Protein AF-A0A821QCZ8-F1 (afdb_monomer_lite)

Secondary structure (DSSP, 8-state):
--------HHHHHHHHHHHHHS--SS--SSHHHHHTTSHHHHHHHHHH-GGG--GGG----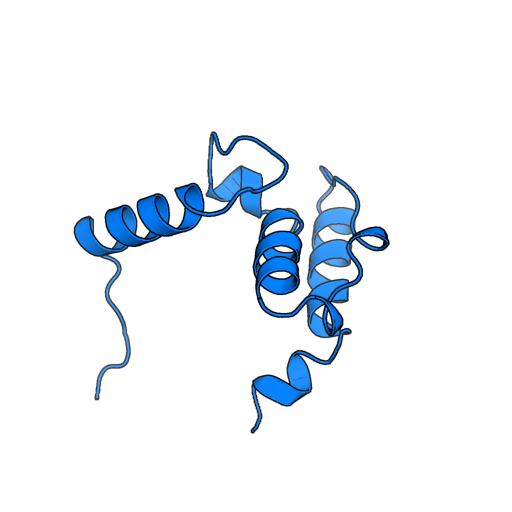-SHHHHHHHHHHHHHTTGGGTS--

Sequence (85 aa):
MSWEMQLNESLLEELYEWIDSLSLSRPKKIIERDFSDGILVAEIIHYYLPEFIDLNNYNAANSLEHKKLNWLIEYSSRISTFIFM

Radius of gyration: 14.33 Å; chains: 1; bounding box: 37×30×32 Å

pLDDT: mean 80.76, std 13.46, range [41.59, 92.06]

Foldseek 3Di:
DPPPPPDDPVVVVVVVVVLVVDPFPDDDDDVCVVPQLVLSVLSVCCVVPVQQHDSVLGDDDDDPVNSVVNVVSNVPRCVVVVVPD

Structure (mmCIF, N/CA/C/O backbone):
data_AF-A0A821QCZ8-F1
#
_entry.id   AF-A0A821QCZ8-F1
#
loop_
_atom_site.group_PDB
_atom_site.id
_atom_site.type_symbol
_atom_site.label_atom_id
_atom_site.label_alt_id
_atom_site.label_comp_id
_atom_site.label_asym_id
_atom_site.label_entity_id
_atom_site.label_seq_id
_atom_site.pdbx_PDB_ins_code
_atom_site.Cartn_x
_atom_site.Cartn_y
_atom_site.Cartn_z
_atom_site.occupancy
_atom_site.B_iso_or_equiv
_atom_site.auth_seq_id
_atom_site.auth_comp_id
_atom_site.auth_asym_id
_atom_site.auth_atom_id
_atom_site.pdbx_PDB_model_num
ATOM 1 N N . MET A 1 1 ? -21.751 15.965 -15.333 1.00 45.97 1 MET A N 1
ATOM 2 C CA . MET A 1 1 ? -21.627 14.938 -14.282 1.00 45.97 1 MET A CA 1
ATOM 3 C C . MET A 1 1 ? -20.248 15.124 -13.684 1.00 45.97 1 MET A C 1
ATOM 5 O O . MET A 1 1 ? -19.279 14.883 -14.392 1.00 45.97 1 MET A O 1
ATOM 9 N N . SER A 1 2 ? -20.152 15.723 -12.496 1.00 57.22 2 SER A N 1
ATOM 10 C CA . SER A 1 2 ? -18.859 15.852 -11.818 1.00 57.22 2 SER A CA 1
ATOM 11 C C . SER A 1 2 ? -18.520 14.480 -11.246 1.00 57.22 2 SER A C 1
ATOM 13 O O . SER A 1 2 ? -19.238 13.999 -10.376 1.00 57.22 2 SER A O 1
ATOM 15 N N . TRP A 1 3 ? -17.498 13.828 -11.798 1.00 65.19 3 TRP A N 1
ATOM 16 C CA . TRP A 1 3 ? -16.933 12.578 -11.274 1.00 65.19 3 TRP A CA 1
ATOM 17 C C . TRP A 1 3 ? -15.834 12.848 -10.242 1.00 65.19 3 TRP A C 1
ATOM 19 O O . TRP A 1 3 ? -15.047 11.965 -9.918 1.00 65.19 3 TRP A O 1
ATOM 29 N N . GLU A 1 4 ? -15.753 14.076 -9.730 1.00 67.81 4 GLU A N 1
ATOM 30 C CA . GLU A 1 4 ? -14.897 14.379 -8.597 1.00 67.81 4 GLU A CA 1
ATOM 31 C C . GLU A 1 4 ? -15.574 13.843 -7.340 1.00 67.81 4 GLU A C 1
ATOM 33 O O . GLU A 1 4 ? -16.423 14.496 -6.730 1.00 67.81 4 GLU A O 1
ATOM 38 N N . MET A 1 5 ? -15.206 12.623 -6.957 1.00 68.69 5 MET A N 1
ATOM 39 C CA . MET A 1 5 ? -15.392 12.182 -5.584 1.00 68.69 5 MET A CA 1
ATOM 40 C C . MET A 1 5 ? -14.575 13.120 -4.698 1.00 68.69 5 MET A C 1
ATOM 42 O O . MET A 1 5 ? -13.347 13.050 -4.664 1.00 68.69 5 MET A O 1
ATOM 46 N N . GLN A 1 6 ? -15.253 14.035 -4.011 1.00 75.81 6 GLN A N 1
ATOM 47 C CA . GLN A 1 6 ? -14.612 14.826 -2.975 1.00 75.81 6 GLN A CA 1
ATOM 48 C C . GLN A 1 6 ? -14.259 13.887 -1.828 1.00 75.81 6 GLN A C 1
ATOM 50 O O . GLN A 1 6 ? -15.148 13.342 -1.172 1.00 75.81 6 GLN A O 1
ATOM 55 N N . LEU A 1 7 ? -12.960 13.703 -1.598 1.00 76.69 7 LEU A N 1
ATOM 56 C CA . LEU A 1 7 ? -12.479 13.069 -0.381 1.00 76.69 7 LEU A CA 1
ATOM 57 C C . LEU A 1 7 ? -12.957 13.912 0.804 1.00 76.69 7 LEU A C 1
ATOM 59 O O . LEU A 1 7 ? -12.510 15.041 1.000 1.00 76.69 7 LEU A O 1
ATOM 63 N N . ASN A 1 8 ? -13.902 13.363 1.557 1.00 87.25 8 ASN A N 1
ATOM 64 C CA . ASN A 1 8 ? -14.334 13.896 2.837 1.00 87.25 8 ASN A CA 1
ATOM 65 C C . ASN A 1 8 ? -13.848 12.963 3.956 1.00 87.25 8 ASN A C 1
ATOM 67 O O . ASN A 1 8 ? -13.369 11.860 3.691 1.00 87.25 8 ASN A O 1
ATOM 71 N N . GLU A 1 9 ? -13.957 13.417 5.202 1.00 88.81 9 GLU A N 1
ATOM 72 C CA . GLU A 1 9 ? -13.467 12.666 6.364 1.00 88.81 9 GLU A CA 1
ATOM 73 C C . GLU A 1 9 ? -14.121 11.282 6.486 1.00 88.81 9 GLU A C 1
ATOM 75 O O . GLU A 1 9 ? -13.428 10.309 6.756 1.00 88.81 9 GLU A O 1
ATOM 80 N N . SER A 1 10 ? -15.420 11.170 6.189 1.00 89.25 10 SER A N 1
ATOM 81 C CA . SER A 1 10 ? -16.157 9.901 6.258 1.00 89.25 10 SER A CA 1
ATOM 82 C C . SER A 1 10 ? -15.683 8.884 5.218 1.00 89.25 10 SER A C 1
ATOM 84 O O . SER A 1 10 ? -15.525 7.712 5.540 1.00 89.25 10 SER A O 1
ATOM 86 N N . LEU A 1 11 ? -15.430 9.317 3.982 1.00 89.56 11 LEU A N 1
ATOM 87 C CA . LEU A 1 11 ? -14.914 8.442 2.930 1.00 89.56 11 LEU A CA 1
ATOM 88 C C . LEU A 1 11 ? -13.473 8.010 3.225 1.00 89.56 11 LEU A C 1
ATOM 90 O O . LEU A 1 11 ? -13.074 6.895 2.899 1.00 89.56 11 LEU A O 1
ATOM 94 N N . LEU A 1 12 ? -12.681 8.898 3.830 1.00 88.31 12 LEU A N 1
ATOM 95 C CA . LEU A 1 12 ? -11.321 8.578 4.250 1.00 88.31 12 LEU A CA 1
ATOM 96 C C . LEU A 1 12 ? -11.314 7.527 5.369 1.00 88.31 12 LEU A C 1
ATOM 98 O O . LEU A 1 12 ? -10.482 6.625 5.350 1.00 88.31 12 LEU A O 1
ATOM 102 N N . GLU A 1 13 ? -12.251 7.624 6.310 1.00 90.44 13 GLU A N 1
ATOM 103 C CA . GLU A 1 13 ? -12.438 6.634 7.373 1.00 90.44 13 GLU A CA 1
ATOM 104 C C . GLU A 1 13 ? -12.846 5.270 6.801 1.00 90.44 13 GLU A C 1
ATOM 106 O O . GLU A 1 13 ? -12.185 4.273 7.087 1.00 90.44 13 GLU A O 1
ATOM 111 N N . GLU A 1 14 ? -13.826 5.233 5.894 1.00 90.69 14 GLU A N 1
ATOM 112 C CA . GLU A 1 14 ? -14.237 4.006 5.195 1.00 90.69 14 GLU A CA 1
ATOM 113 C C . GLU A 1 14 ? -13.071 3.363 4.422 1.00 90.69 14 GLU A C 1
ATOM 115 O O . GLU A 1 14 ? -12.877 2.145 4.459 1.00 90.69 14 GLU A O 1
ATOM 120 N N . LE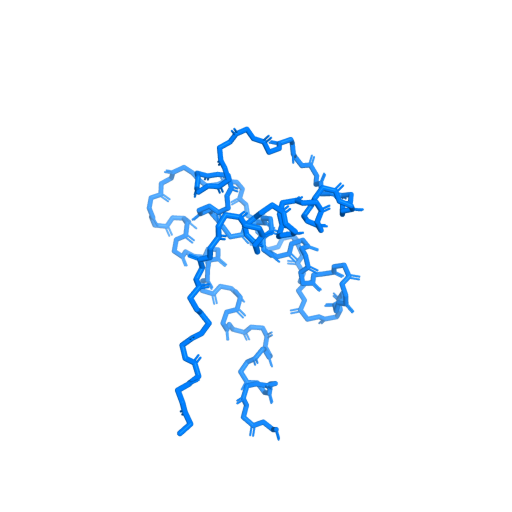U A 1 15 ? -12.241 4.178 3.759 1.00 89.31 15 LEU A N 1
ATOM 121 C CA . LEU A 1 15 ? -11.041 3.704 3.070 1.00 89.31 15 LEU A CA 1
ATOM 122 C C . LEU A 1 15 ? -10.058 3.039 4.043 1.00 89.31 15 LEU A C 1
ATOM 124 O O . LEU A 1 15 ? -9.478 2.002 3.716 1.00 89.31 15 LEU A O 1
ATOM 128 N N . TYR A 1 16 ? -9.851 3.626 5.221 1.00 88.19 16 TYR A N 1
ATOM 129 C CA . TYR A 1 16 ? -8.950 3.078 6.232 1.00 88.19 16 TYR A CA 1
ATOM 130 C C . TYR A 1 16 ? -9.489 1.787 6.848 1.00 88.19 16 TYR A C 1
ATOM 132 O O . TYR A 1 16 ? -8.734 0.820 6.953 1.00 88.19 16 TYR A O 1
ATOM 140 N N . GLU A 1 17 ? -10.785 1.718 7.148 1.00 91.31 17 GLU A N 1
ATOM 141 C CA . GLU A 1 17 ? -11.431 0.488 7.620 1.00 91.31 17 GLU A CA 1
ATOM 142 C C . GLU A 1 17 ? -11.318 -0.644 6.592 1.00 91.31 17 GLU A C 1
ATOM 144 O O . GLU A 1 17 ? -10.967 -1.778 6.935 1.00 91.31 17 GLU A O 1
ATOM 149 N N . TRP A 1 18 ? -11.548 -0.343 5.310 1.00 92.06 18 TRP A N 1
ATOM 150 C CA . TRP A 1 18 ? -11.374 -1.319 4.237 1.00 92.06 18 TRP A CA 1
ATOM 151 C C . TRP A 1 18 ? -9.922 -1.800 4.142 1.00 92.06 18 TRP A C 1
ATOM 153 O O . TRP A 1 18 ? -9.673 -3.005 4.073 1.00 92.06 18 TRP A O 1
ATOM 163 N N . ILE A 1 19 ? -8.952 -0.888 4.191 1.00 89.38 19 ILE A N 1
ATOM 164 C CA . ILE A 1 19 ? -7.523 -1.223 4.151 1.00 89.38 19 ILE A CA 1
ATOM 165 C C . ILE A 1 19 ? -7.107 -2.106 5.342 1.00 89.38 19 ILE A C 1
ATOM 167 O O . ILE A 1 19 ? -6.266 -2.999 5.179 1.00 89.38 19 ILE A O 1
ATOM 171 N N . ASP A 1 20 ? -7.671 -1.873 6.526 1.00 88.75 20 ASP A N 1
ATOM 172 C CA . ASP A 1 20 ? -7.395 -2.657 7.735 1.00 88.75 20 ASP A CA 1
ATOM 173 C C . ASP A 1 20 ? -8.096 -4.020 7.745 1.00 88.75 20 ASP A C 1
ATOM 175 O O . ASP A 1 20 ? -7.614 -4.953 8.391 1.00 88.75 20 ASP A O 1
ATOM 179 N N . SER A 1 21 ? -9.173 -4.185 6.971 1.00 90.75 21 SER A N 1
ATOM 180 C CA . SER A 1 21 ? -9.803 -5.495 6.755 1.00 90.75 21 SER A CA 1
ATOM 181 C C . SER A 1 21 ? -8.912 -6.475 5.972 1.00 90.75 21 SER A C 1
ATOM 183 O O . SER A 1 21 ? -9.101 -7.691 6.055 1.00 90.75 21 SER A O 1
ATOM 185 N N . LEU A 1 22 ? -7.920 -5.966 5.230 1.00 90.06 22 LEU A N 1
ATOM 186 C CA . LEU A 1 22 ? -6.997 -6.766 4.427 1.00 90.06 22 LEU A CA 1
ATOM 187 C C . LEU A 1 22 ? -5.789 -7.219 5.259 1.00 90.06 22 LEU A C 1
ATOM 189 O O . LEU A 1 22 ? -5.086 -6.413 5.876 1.00 90.06 22 LEU A O 1
ATOM 193 N N . SER A 1 23 ? -5.476 -8.518 5.207 1.00 87.38 23 SER A N 1
ATOM 194 C CA . SER A 1 23 ? -4.309 -9.116 5.871 1.00 87.38 23 SER A CA 1
ATOM 195 C C . SER A 1 23 ? -3.005 -8.830 5.110 1.00 87.38 23 SER A C 1
ATOM 197 O O . SER A 1 23 ? -2.411 -9.727 4.509 1.00 87.38 23 SER A O 1
ATOM 199 N N . LEU A 1 24 ? -2.582 -7.567 5.103 1.00 87.19 24 LEU A N 1
ATOM 200 C CA . LEU A 1 24 ? -1.351 -7.106 4.453 1.00 87.19 24 LEU A CA 1
ATOM 201 C C . LEU A 1 24 ? -0.109 -7.439 5.296 1.00 87.19 24 LEU A C 1
ATOM 203 O O . LEU A 1 24 ? -0.184 -7.527 6.524 1.00 87.19 24 LEU A O 1
ATOM 207 N N . SER A 1 25 ? 1.046 -7.611 4.650 1.00 85.31 25 SER A N 1
ATOM 208 C CA . SER A 1 25 ? 2.239 -8.197 5.290 1.00 85.31 25 SER A CA 1
ATOM 209 C C . SER A 1 25 ? 2.897 -7.307 6.344 1.00 85.31 25 SER A C 1
ATOM 211 O O . SER A 1 25 ? 3.608 -7.802 7.223 1.00 85.31 25 SER A O 1
ATOM 213 N N . ARG A 1 26 ? 2.682 -5.988 6.266 1.00 82.06 26 ARG A N 1
ATOM 214 C CA . ARG A 1 26 ? 3.320 -5.005 7.145 1.00 82.06 26 ARG A CA 1
ATOM 215 C C . ARG A 1 26 ? 2.317 -4.069 7.822 1.00 82.06 26 ARG A C 1
ATOM 217 O O . ARG A 1 26 ? 1.318 -3.679 7.212 1.00 82.06 26 ARG A O 1
ATOM 224 N N . PRO A 1 27 ? 2.598 -3.666 9.077 1.00 73.94 27 PRO A N 1
ATOM 225 C CA . PRO A 1 27 ? 1.744 -2.748 9.814 1.00 73.94 27 PRO A CA 1
ATOM 226 C C . PRO A 1 27 ? 1.772 -1.361 9.173 1.00 73.94 27 PRO A C 1
ATOM 228 O O . PRO A 1 27 ? 2.840 -0.820 8.879 1.00 73.94 27 PRO A O 1
ATOM 231 N N . LYS A 1 28 ? 0.588 -0.778 9.009 1.00 78.88 28 LYS A N 1
ATOM 232 C CA . LYS A 1 28 ? 0.388 0.579 8.502 1.00 78.88 28 LYS A CA 1
ATOM 233 C C . LYS A 1 28 ? 0.499 1.557 9.672 1.00 78.88 28 LYS A C 1
ATOM 235 O O . LYS A 1 28 ? -0.242 1.451 10.643 1.00 78.88 28 LYS A O 1
ATOM 240 N N . LYS A 1 29 ? 1.470 2.467 9.621 1.00 76.94 29 LYS A N 1
ATOM 241 C CA . LYS A 1 29 ? 1.672 3.543 10.610 1.00 76.94 29 LYS A CA 1
ATOM 242 C C . LYS A 1 29 ? 1.441 4.917 9.999 1.00 76.94 29 LYS A C 1
ATOM 244 O O . LYS A 1 29 ? 0.886 5.784 10.659 1.00 76.94 29 LYS A O 1
ATOM 249 N N . ILE A 1 30 ? 1.923 5.125 8.775 1.00 84.69 30 ILE A N 1
ATOM 250 C CA . ILE A 1 30 ? 1.776 6.368 8.013 1.00 84.69 30 ILE A CA 1
ATOM 251 C C . ILE A 1 30 ? 1.456 5.947 6.584 1.00 84.69 30 ILE A C 1
ATOM 253 O O . ILE A 1 30 ? 2.366 5.570 5.846 1.00 84.69 30 ILE A O 1
ATOM 257 N N . ILE A 1 31 ? 0.176 5.954 6.214 1.00 85.12 31 ILE A N 1
ATOM 258 C CA . ILE A 1 31 ? -0.325 5.333 4.978 1.00 85.12 31 ILE A CA 1
ATOM 259 C C . ILE A 1 31 ? 0.377 5.894 3.742 1.00 85.12 31 ILE A C 1
ATOM 261 O O . ILE A 1 31 ? 0.829 5.126 2.897 1.00 85.12 31 ILE A O 1
ATOM 265 N N . GLU A 1 32 ? 0.593 7.204 3.669 1.00 84.94 32 GLU A N 1
ATOM 266 C CA . GLU A 1 32 ? 1.254 7.847 2.531 1.00 84.94 32 GLU A CA 1
ATOM 267 C C . GLU A 1 32 ? 2.684 7.333 2.355 1.00 84.94 32 GLU A C 1
ATOM 269 O O . GLU A 1 32 ? 3.149 7.081 1.242 1.00 84.94 32 GLU A O 1
ATOM 274 N N . ARG A 1 33 ? 3.397 7.138 3.467 1.00 85.81 33 ARG A N 1
ATOM 275 C CA . ARG A 1 33 ? 4.766 6.623 3.448 1.00 85.81 33 ARG A CA 1
ATOM 276 C C . ARG A 1 33 ? 4.783 5.127 3.176 1.00 85.81 33 ARG A C 1
ATOM 278 O O . ARG A 1 33 ? 5.603 4.664 2.382 1.00 85.81 33 ARG A O 1
ATOM 285 N N . ASP A 1 34 ? 3.903 4.388 3.829 1.00 86.94 34 ASP A N 1
ATOM 286 C CA . ASP A 1 34 ? 3.897 2.933 3.812 1.00 86.94 34 ASP A CA 1
ATOM 287 C C . ASP A 1 34 ? 3.333 2.390 2.491 1.00 86.94 34 ASP A C 1
ATOM 289 O O . ASP A 1 34 ? 3.670 1.276 2.121 1.00 86.94 34 ASP A O 1
ATOM 293 N N . PHE A 1 35 ? 2.557 3.160 1.725 1.00 89.38 35 PHE A N 1
ATOM 294 C CA . PHE A 1 35 ? 2.152 2.800 0.358 1.00 89.38 35 PHE A CA 1
ATOM 295 C C . PHE A 1 35 ? 3.116 3.323 -0.720 1.00 89.38 35 PHE A C 1
ATOM 297 O O . PHE A 1 35 ? 3.046 2.890 -1.866 1.00 89.38 35 PHE A O 1
ATOM 304 N N . SER A 1 36 ? 4.053 4.217 -0.375 1.00 89.94 36 SER A N 1
ATOM 305 C CA . SER A 1 36 ? 4.879 4.937 -1.361 1.00 89.94 36 SER A CA 1
ATOM 306 C C . SER A 1 36 ? 5.816 4.073 -2.214 1.00 89.94 36 SER A C 1
ATOM 308 O O . SER A 1 36 ? 6.289 4.540 -3.251 1.00 89.94 36 SER A O 1
ATOM 310 N N . ASP A 1 37 ? 6.144 2.857 -1.783 1.00 89.06 37 ASP A N 1
ATOM 311 C CA . ASP A 1 37 ? 7.046 1.944 -2.496 1.00 89.06 37 ASP A CA 1
ATOM 312 C C . ASP A 1 37 ? 6.314 0.912 -3.375 1.00 89.06 37 ASP A C 1
ATOM 314 O O . ASP A 1 37 ? 6.981 0.070 -3.970 1.00 89.06 37 ASP A O 1
ATOM 318 N N . GLY A 1 38 ? 4.978 0.964 -3.446 1.00 89.19 38 GLY A N 1
ATOM 319 C CA . GLY A 1 38 ? 4.147 0.123 -4.315 1.00 89.19 38 GLY A C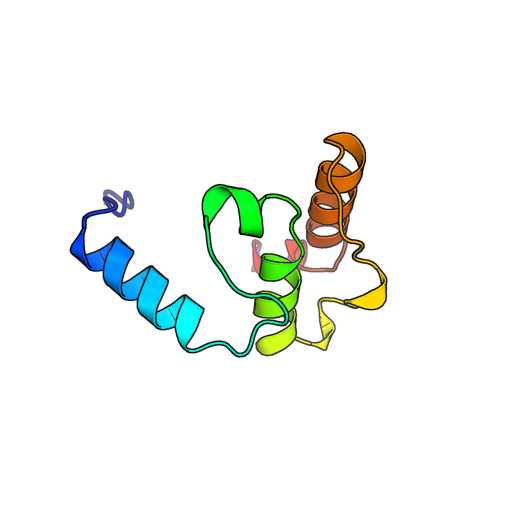A 1
ATOM 320 C C . GLY A 1 38 ? 3.878 -1.303 -3.814 1.00 89.19 38 GLY A C 1
ATOM 321 O O . GLY A 1 38 ? 3.039 -1.991 -4.383 1.00 89.19 38 GLY A O 1
ATOM 322 N N . ILE A 1 39 ? 4.516 -1.766 -2.734 1.00 91.25 39 ILE A N 1
ATOM 323 C CA . ILE A 1 39 ? 4.389 -3.172 -2.291 1.00 91.25 39 ILE A CA 1
ATOM 324 C C . ILE A 1 39 ? 3.009 -3.461 -1.709 1.00 91.25 39 ILE A C 1
ATOM 326 O O . ILE A 1 39 ? 2.389 -4.455 -2.067 1.00 91.25 39 ILE A O 1
ATOM 330 N N . LEU A 1 40 ? 2.500 -2.580 -0.839 1.00 91.56 40 LEU A N 1
ATOM 331 C CA . LEU A 1 40 ? 1.154 -2.751 -0.281 1.00 91.56 40 LEU A CA 1
ATOM 332 C C . LEU A 1 40 ? 0.081 -2.709 -1.371 1.00 91.56 40 LEU A C 1
ATOM 334 O O . LEU A 1 40 ? -0.906 -3.426 -1.275 1.00 91.56 40 LEU A O 1
ATOM 338 N N . VAL A 1 41 ? 0.289 -1.912 -2.422 1.00 91.12 41 VAL A N 1
ATOM 339 C CA . VAL A 1 41 ? -0.605 -1.898 -3.587 1.00 91.12 41 VAL A CA 1
ATOM 340 C C . VAL A 1 41 ? -0.541 -3.236 -4.321 1.00 91.12 41 VAL A C 1
ATOM 342 O O . VAL A 1 41 ? -1.582 -3.824 -4.606 1.00 91.12 41 VAL A O 1
ATOM 345 N N . ALA A 1 42 ? 0.665 -3.762 -4.545 1.00 90.38 42 ALA A N 1
ATOM 346 C CA . ALA A 1 42 ? 0.864 -5.066 -5.167 1.00 90.38 42 ALA A CA 1
ATOM 347 C C . ALA A 1 42 ? 0.192 -6.200 -4.371 1.00 90.38 42 ALA A C 1
ATOM 349 O O . ALA A 1 42 ? -0.430 -7.076 -4.963 1.00 90.38 42 ALA A O 1
ATOM 350 N N . GLU A 1 43 ? 0.252 -6.162 -3.038 1.00 91.56 43 GLU A N 1
ATOM 351 C CA . GLU A 1 43 ? -0.435 -7.121 -2.162 1.00 91.56 43 GLU A CA 1
ATOM 352 C C . GLU A 1 43 ? -1.958 -7.029 -2.263 1.00 91.56 43 GLU A C 1
ATOM 354 O O . GLU A 1 43 ? -2.621 -8.062 -2.337 1.00 91.56 43 GLU A O 1
ATOM 359 N N . ILE A 1 44 ? -2.519 -5.815 -2.310 1.00 91.31 44 ILE A N 1
ATOM 360 C CA . ILE A 1 44 ? -3.964 -5.615 -2.497 1.00 91.31 44 ILE A CA 1
ATOM 361 C C . ILE A 1 44 ? -4.400 -6.195 -3.842 1.00 91.31 44 ILE A C 1
ATOM 363 O O . ILE A 1 44 ? -5.377 -6.937 -3.907 1.00 91.31 44 ILE A O 1
ATOM 367 N N . ILE A 1 45 ? -3.673 -5.895 -4.918 1.00 89.25 45 ILE A N 1
ATOM 368 C CA . ILE A 1 45 ? -3.997 -6.432 -6.241 1.00 89.25 45 ILE A CA 1
ATOM 369 C C . ILE A 1 45 ? -3.840 -7.954 -6.239 1.00 89.25 45 ILE A C 1
ATOM 371 O O . ILE A 1 45 ? -4.742 -8.635 -6.704 1.00 89.25 45 ILE A O 1
ATOM 375 N N . HIS A 1 46 ? -2.766 -8.506 -5.670 1.00 89.19 46 HIS A N 1
ATOM 376 C CA . HIS A 1 46 ? -2.562 -9.955 -5.585 1.00 89.19 46 HIS A CA 1
ATOM 377 C C . HIS A 1 46 ? -3.655 -10.657 -4.760 1.00 89.19 46 HIS A C 1
ATOM 379 O O . HIS A 1 46 ? -4.039 -11.775 -5.089 1.00 89.19 46 HIS A O 1
ATOM 385 N N . TYR A 1 47 ? -4.202 -10.005 -3.729 1.00 90.19 47 TYR A N 1
ATOM 386 C CA . TYR A 1 47 ? -5.311 -10.541 -2.935 1.00 90.19 47 TYR A CA 1
ATOM 387 C C . TYR A 1 47 ? -6.566 -10.795 -3.786 1.00 90.19 47 TYR A C 1
ATOM 389 O O . TYR A 1 47 ? -7.201 -11.840 -3.650 1.00 90.19 47 TYR A O 1
ATOM 397 N N . TYR A 1 48 ? -6.913 -9.868 -4.685 1.00 89.25 48 TYR A N 1
ATOM 398 C CA . TYR A 1 48 ? -8.091 -10.002 -5.554 1.00 89.25 48 TYR A CA 1
ATOM 399 C C . TYR A 1 48 ? -7.788 -10.686 -6.895 1.00 89.25 48 TYR A C 1
ATOM 401 O O . TYR A 1 48 ? -8.655 -11.337 -7.475 1.00 89.25 48 TYR A O 1
ATOM 409 N N . LEU A 1 49 ? -6.569 -10.520 -7.402 1.00 88.12 49 LEU A N 1
ATOM 410 C CA . LEU A 1 49 ? -6.118 -10.872 -8.746 1.00 88.12 49 LEU A CA 1
ATOM 411 C C . LEU A 1 49 ? -4.704 -11.489 -8.689 1.00 88.12 49 LEU A C 1
ATOM 413 O O . LEU A 1 49 ? -3.752 -10.923 -9.237 1.00 88.12 49 LEU A O 1
ATOM 417 N N . PRO A 1 50 ? -4.533 -12.663 -8.056 1.00 87.44 50 PRO A N 1
ATOM 418 C CA . PRO A 1 50 ? -3.212 -13.252 -7.820 1.00 87.44 50 PRO A CA 1
ATOM 419 C C . PRO A 1 50 ? -2.432 -13.554 -9.108 1.00 87.44 50 PRO A C 1
ATOM 421 O O . PRO A 1 50 ? -1.206 -13.531 -9.104 1.00 87.44 50 PRO A O 1
ATOM 424 N N . GLU A 1 51 ? -3.118 -13.786 -10.232 1.00 84.81 51 GLU A N 1
ATOM 425 C CA . GLU A 1 51 ? -2.492 -14.057 -11.537 1.00 84.81 51 GLU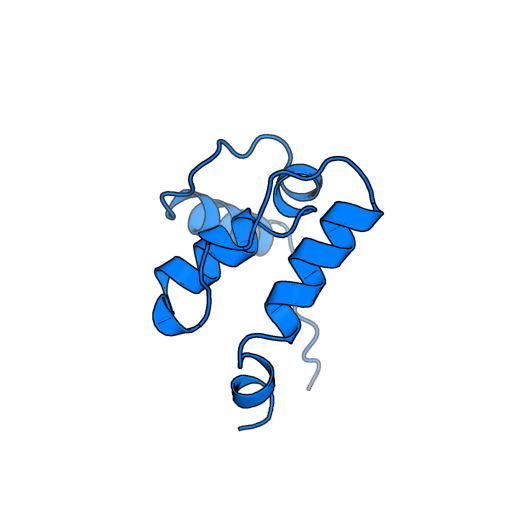 A CA 1
ATOM 426 C C . GLU A 1 51 ? -1.890 -12.816 -12.217 1.00 84.81 51 GLU A C 1
ATOM 428 O O . GLU A 1 51 ? -1.163 -12.940 -13.205 1.00 84.81 51 GLU A O 1
ATOM 433 N N . PHE A 1 52 ? -2.206 -11.614 -11.729 1.00 81.19 52 PHE A N 1
ATOM 434 C CA . PHE A 1 52 ? -1.767 -10.359 -12.343 1.00 81.19 52 PHE A CA 1
ATOM 435 C C . PHE A 1 52 ? -0.454 -9.849 -11.765 1.00 81.19 52 PHE A C 1
ATOM 437 O O . PHE A 1 52 ? 0.220 -9.052 -12.412 1.00 81.19 52 PHE A O 1
ATOM 444 N N . ILE A 1 53 ? -0.088 -10.295 -10.565 1.00 84.88 53 ILE A N 1
ATOM 445 C CA . ILE A 1 53 ? 1.088 -9.811 -9.854 1.00 84.88 53 ILE A CA 1
ATOM 446 C C . ILE A 1 53 ? 1.831 -10.985 -9.239 1.00 84.88 53 ILE A C 1
ATOM 448 O O . ILE A 1 53 ? 1.293 -11.713 -8.407 1.00 84.88 53 ILE A O 1
ATOM 452 N N . ASP A 1 54 ? 3.109 -11.099 -9.590 1.00 87.69 54 ASP A N 1
ATOM 453 C CA . ASP A 1 54 ? 4.064 -11.923 -8.860 1.00 87.69 54 ASP A CA 1
ATOM 454 C C . ASP A 1 54 ? 4.787 -11.058 -7.821 1.00 87.69 54 ASP A C 1
ATOM 456 O O . ASP A 1 54 ? 5.636 -10.224 -8.158 1.00 87.69 54 ASP A O 1
ATOM 460 N N . LEU A 1 55 ? 4.437 -11.264 -6.548 1.00 88.12 55 LEU A N 1
ATOM 461 C CA . LEU A 1 55 ? 4.994 -10.523 -5.414 1.00 88.12 55 LEU A CA 1
ATOM 462 C C . LEU A 1 55 ? 6.515 -10.695 -5.280 1.00 88.12 55 LEU A C 1
ATOM 464 O O . LEU A 1 55 ? 7.166 -9.818 -4.719 1.00 88.12 55 LEU A O 1
ATOM 468 N N . ASN A 1 56 ? 7.109 -11.755 -5.843 1.00 87.62 56 ASN A N 1
ATOM 469 C CA . ASN A 1 56 ? 8.562 -11.962 -5.803 1.00 87.62 56 ASN A CA 1
ATOM 470 C C . ASN A 1 56 ? 9.344 -10.909 -6.605 1.00 87.62 56 ASN A C 1
ATOM 472 O O . ASN A 1 56 ? 10.543 -10.733 -6.387 1.00 87.62 56 ASN A O 1
ATOM 476 N N . ASN A 1 57 ? 8.680 -10.188 -7.513 1.00 85.50 57 ASN A N 1
ATOM 477 C CA . ASN A 1 57 ? 9.298 -9.107 -8.280 1.00 85.50 57 ASN A CA 1
ATOM 478 C C . ASN A 1 57 ? 9.399 -7.793 -7.490 1.00 85.50 57 ASN A C 1
ATOM 480 O O . ASN A 1 57 ? 10.089 -6.868 -7.920 1.00 85.50 57 ASN A O 1
ATOM 484 N N . TYR A 1 58 ? 8.741 -7.701 -6.334 1.00 88.31 58 TYR A N 1
ATOM 485 C CA . TYR A 1 58 ? 8.668 -6.490 -5.528 1.00 88.31 58 TYR A CA 1
ATOM 486 C C . TYR A 1 58 ? 9.633 -6.568 -4.348 1.00 88.31 58 TYR A C 1
ATOM 488 O O . TYR A 1 58 ? 9.668 -7.547 -3.609 1.00 88.31 58 TYR A O 1
ATOM 496 N N . ASN A 1 59 ? 10.413 -5.505 -4.145 1.00 87.25 59 ASN A N 1
ATOM 497 C CA . ASN A 1 59 ? 11.392 -5.435 -3.061 1.00 87.25 59 ASN A CA 1
ATOM 498 C C . ASN A 1 59 ? 11.228 -4.149 -2.252 1.00 87.25 59 ASN A C 1
ATOM 500 O O . ASN A 1 59 ? 11.018 -3.076 -2.820 1.00 87.25 59 ASN A O 1
ATOM 504 N N . ALA A 1 60 ? 11.357 -4.247 -0.923 1.00 86.75 60 ALA A N 1
ATOM 505 C CA . ALA A 1 60 ? 11.274 -3.097 -0.021 1.00 86.75 60 ALA A CA 1
ATOM 506 C C . ALA A 1 60 ? 12.287 -2.019 -0.425 1.00 86.75 60 ALA A C 1
ATOM 508 O O . ALA A 1 60 ? 13.494 -2.262 -0.471 1.00 86.75 60 ALA A O 1
ATOM 509 N N . ALA A 1 61 ? 11.788 -0.819 -0.719 1.00 85.81 61 ALA A N 1
ATOM 510 C CA . ALA A 1 61 ? 12.567 0.225 -1.365 1.00 85.81 61 ALA A CA 1
ATOM 511 C C . ALA A 1 61 ? 12.495 1.548 -0.598 1.00 85.81 61 ALA A C 1
ATOM 513 O O . ALA A 1 61 ? 11.437 2.160 -0.462 1.00 85.81 61 ALA A O 1
ATOM 514 N N . ASN A 1 62 ? 13.657 2.045 -0.170 1.00 84.25 62 ASN A N 1
ATOM 515 C CA . ASN A 1 62 ? 13.777 3.373 0.437 1.00 84.25 62 ASN A CA 1
ATOM 516 C C . ASN A 1 62 ? 14.268 4.439 -0.553 1.00 84.25 62 ASN A C 1
ATOM 518 O O . ASN A 1 62 ? 13.989 5.621 -0.353 1.00 84.25 62 ASN A O 1
ATOM 522 N N . SER A 1 63 ? 14.969 4.050 -1.626 1.00 90.81 63 SER A N 1
ATOM 523 C CA . SER A 1 63 ? 15.430 5.000 -2.643 1.00 90.81 63 SER A CA 1
ATOM 524 C C . SER A 1 63 ? 14.347 5.278 -3.684 1.00 90.81 63 SER A C 1
ATOM 526 O O . SER A 1 63 ? 13.569 4.397 -4.050 1.00 90.81 63 SER A O 1
ATOM 528 N N . LEU A 1 64 ? 14.322 6.511 -4.193 1.00 89.25 64 LEU A N 1
ATOM 529 C CA . LEU A 1 64 ? 13.348 6.942 -5.196 1.00 89.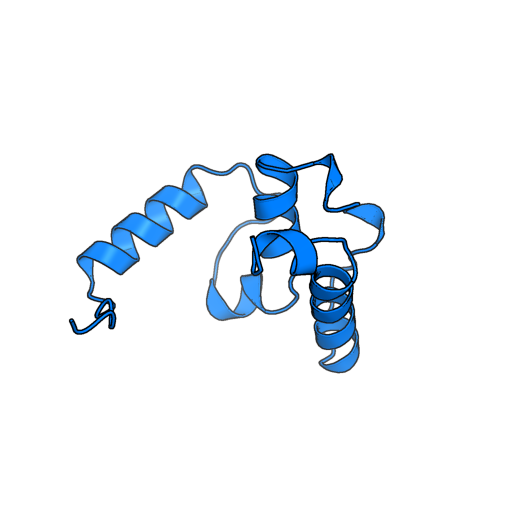25 64 LEU A CA 1
ATOM 530 C C . LEU A 1 64 ? 13.379 6.068 -6.458 1.00 89.25 64 LEU A C 1
ATOM 532 O O . LEU A 1 64 ? 12.327 5.760 -7.008 1.00 89.25 64 LEU A O 1
ATOM 536 N N . GLU A 1 65 ? 14.567 5.662 -6.909 1.00 89.56 65 GLU A N 1
ATOM 537 C CA . GLU A 1 65 ? 14.708 4.815 -8.098 1.00 89.56 65 GLU A CA 1
ATOM 538 C C . GLU A 1 65 ? 14.083 3.434 -7.901 1.00 89.56 65 GLU A C 1
ATOM 540 O O . GLU A 1 65 ? 13.305 2.999 -8.744 1.00 89.56 65 GLU A O 1
ATOM 545 N N . HIS A 1 66 ? 14.330 2.781 -6.763 1.00 86.44 66 HIS A N 1
ATOM 546 C CA . HIS A 1 66 ? 13.736 1.473 -6.486 1.00 86.44 66 HIS A CA 1
ATOM 547 C C . HIS A 1 66 ? 12.218 1.563 -6.289 1.00 86.44 66 HIS A C 1
ATOM 549 O O . HIS A 1 66 ? 11.494 0.698 -6.770 1.00 86.44 66 HIS A O 1
ATOM 555 N N . LYS A 1 67 ? 11.715 2.645 -5.674 1.00 89.06 67 LYS A N 1
ATOM 556 C CA . LYS A 1 67 ? 10.265 2.890 -5.605 1.00 89.06 67 LYS A CA 1
ATOM 557 C C . LYS A 1 67 ? 9.667 2.996 -7.006 1.00 89.06 67 LYS A C 1
ATOM 559 O O . LYS A 1 67 ? 8.689 2.320 -7.298 1.00 89.06 67 LYS A O 1
ATOM 564 N N . LYS A 1 68 ? 10.275 3.793 -7.894 1.00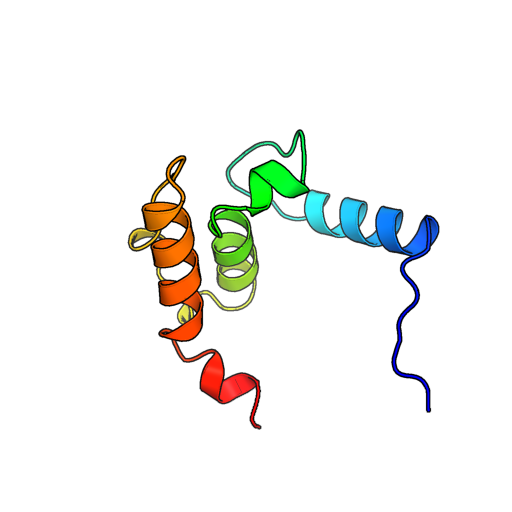 87.69 68 LYS A N 1
ATOM 565 C CA . LYS A 1 68 ? 9.834 3.912 -9.296 1.00 87.69 68 LYS A CA 1
ATOM 566 C C . LYS A 1 68 ? 9.825 2.563 -10.011 1.00 87.69 68 LYS A C 1
ATOM 568 O O . LYS A 1 68 ? 8.889 2.305 -10.755 1.00 87.69 68 LYS A O 1
ATOM 573 N N . LEU A 1 69 ? 10.830 1.716 -9.790 1.00 87.88 69 LEU A N 1
ATOM 574 C CA . LEU A 1 69 ? 10.871 0.374 -10.376 1.00 87.88 69 LEU A CA 1
ATOM 575 C C . LEU A 1 69 ? 9.699 -0.493 -9.904 1.00 87.88 69 LEU A C 1
ATOM 577 O O . LEU A 1 69 ? 9.017 -1.060 -10.750 1.00 87.88 69 LEU A O 1
ATOM 581 N N . ASN A 1 70 ? 9.410 -0.532 -8.600 1.00 88.69 70 ASN A N 1
ATOM 582 C CA . ASN A 1 70 ? 8.248 -1.261 -8.079 1.00 88.69 70 ASN A CA 1
ATOM 583 C C . ASN A 1 70 ? 6.939 -0.778 -8.725 1.00 88.69 70 ASN A C 1
ATOM 585 O O . ASN A 1 70 ? 6.134 -1.592 -9.170 1.00 88.69 70 ASN A O 1
ATOM 589 N N . TRP A 1 71 ? 6.760 0.541 -8.854 1.00 85.94 71 TRP A N 1
ATOM 590 C CA . TRP A 1 71 ? 5.600 1.109 -9.545 1.00 85.94 71 TRP A CA 1
ATOM 591 C C . TRP A 1 71 ? 5.567 0.737 -11.036 1.00 85.94 71 TRP A C 1
ATOM 593 O O . TRP A 1 71 ? 4.504 0.452 -11.566 1.00 85.94 71 TRP A O 1
ATOM 603 N N . LEU A 1 72 ? 6.707 0.681 -11.733 1.00 81.69 72 LEU A N 1
ATOM 604 C CA . LEU A 1 72 ? 6.773 0.278 -13.148 1.00 81.69 72 LEU A CA 1
ATOM 605 C C . LEU A 1 72 ? 6.403 -1.195 -13.381 1.00 81.69 72 LEU A C 1
ATOM 607 O O . LEU A 1 72 ? 5.812 -1.510 -14.416 1.00 81.69 72 LEU A O 1
ATOM 611 N N . ILE A 1 73 ? 6.713 -2.083 -12.432 1.00 73.06 73 ILE A N 1
ATOM 612 C CA . ILE A 1 73 ? 6.334 -3.505 -12.501 1.00 73.06 73 ILE A CA 1
ATOM 613 C C . ILE A 1 73 ? 4.804 -3.660 -12.505 1.00 73.06 73 ILE A C 1
ATOM 615 O O . ILE A 1 73 ? 4.279 -4.510 -13.232 1.00 73.06 73 ILE A O 1
ATOM 619 N N . GLU A 1 74 ? 4.088 -2.787 -11.787 1.00 61.06 74 GLU A N 1
ATOM 620 C CA . GLU A 1 74 ? 2.620 -2.731 -11.796 1.00 61.06 74 GLU A CA 1
ATOM 621 C C . GLU A 1 74 ? 2.079 -2.414 -13.204 1.00 61.06 74 GLU A C 1
ATOM 623 O O . GLU A 1 74 ? 1.228 -3.135 -13.723 1.00 61.06 74 GLU A O 1
ATOM 628 N N . TYR A 1 75 ? 2.639 -1.414 -13.896 1.00 59.88 75 TYR A N 1
ATOM 629 C CA . TYR A 1 75 ? 2.188 -1.033 -15.246 1.00 59.88 75 TYR A CA 1
ATOM 630 C C . TYR A 1 75 ? 2.504 -2.078 -16.329 1.00 59.88 75 TYR A C 1
ATOM 632 O O . TYR A 1 75 ? 1.806 -2.154 -17.342 1.00 59.88 75 TYR A O 1
ATOM 640 N N . SER A 1 76 ? 3.555 -2.879 -16.136 1.00 57.88 76 SER A N 1
ATOM 641 C CA . SER A 1 76 ? 3.987 -3.911 -17.087 1.00 57.88 76 SER A CA 1
ATOM 642 C C . SER A 1 76 ? 3.121 -5.174 -17.041 1.00 57.88 76 SER A C 1
ATOM 644 O O . SER A 1 76 ? 3.049 -5.915 -18.026 1.00 57.88 76 SER A O 1
ATOM 646 N N . SER A 1 77 ? 2.487 -5.460 -15.905 1.00 56.91 77 SER A N 1
ATOM 647 C CA . SER A 1 77 ? 1.845 -6.751 -15.656 1.00 56.91 77 SER A CA 1
ATOM 648 C C . SER A 1 77 ? 0.370 -6.719 -16.034 1.00 56.91 77 SER A C 1
ATOM 650 O O . SER A 1 77 ? -0.489 -6.707 -15.173 1.00 56.91 77 SER A O 1
ATOM 652 N N . ARG A 1 78 ? 0.043 -6.690 -17.332 1.00 57.69 78 ARG A N 1
ATOM 653 C CA . ARG A 1 78 ? -1.324 -6.882 -17.889 1.00 57.69 78 ARG A CA 1
ATOM 654 C C . ARG A 1 78 ? -2.442 -5.935 -17.395 1.00 57.69 78 ARG A C 1
ATOM 656 O O . ARG A 1 78 ? -3.511 -5.945 -18.001 1.00 57.69 78 ARG A O 1
ATOM 663 N N . ILE A 1 79 ? -2.220 -5.080 -16.392 1.00 56.16 79 ILE A N 1
ATOM 664 C CA . ILE A 1 79 ? -3.202 -4.132 -15.836 1.00 56.16 79 ILE A CA 1
ATOM 665 C C . ILE A 1 79 ? -3.648 -3.125 -16.905 1.00 56.16 79 ILE A C 1
ATOM 667 O O . ILE A 1 79 ? -4.814 -2.735 -16.944 1.00 56.16 79 ILE A O 1
ATOM 671 N N . SER A 1 80 ? -2.778 -2.807 -17.869 1.00 51.81 80 SER A N 1
ATOM 672 C CA . SER A 1 80 ? -3.134 -2.008 -19.050 1.00 51.81 80 SER A CA 1
ATOM 673 C C . SER A 1 80 ? -4.291 -2.595 -19.869 1.00 51.81 80 SER A C 1
ATOM 675 O O . SER A 1 80 ? -5.002 -1.845 -20.528 1.00 51.81 80 SER A O 1
ATOM 677 N N . THR A 1 81 ? -4.530 -3.910 -19.805 1.00 51.78 81 THR A N 1
ATOM 678 C CA . THR A 1 81 ? -5.654 -4.559 -20.504 1.00 51.78 81 THR A CA 1
ATOM 679 C C . THR A 1 81 ? -6.989 -4.318 -19.791 1.00 51.78 81 THR A C 1
ATOM 681 O O . THR A 1 81 ? -8.025 -4.315 -20.443 1.00 51.78 81 THR A O 1
ATOM 684 N N . PHE A 1 82 ? -6.980 -4.064 -18.478 1.00 52.59 82 PHE A N 1
ATOM 685 C CA . PHE A 1 82 ? -8.195 -3.869 -17.677 1.00 52.59 82 PHE A CA 1
ATOM 686 C C . PHE A 1 82 ? -8.687 -2.413 -17.661 1.00 52.59 82 PHE A C 1
ATOM 688 O O . PHE A 1 82 ? -9.859 -2.167 -17.418 1.00 52.59 82 PHE A O 1
ATOM 695 N N . ILE A 1 83 ? -7.808 -1.442 -17.941 1.00 52.62 83 ILE A N 1
ATOM 696 C CA . ILE A 1 83 ? -8.163 -0.008 -17.976 1.00 52.62 83 ILE A CA 1
ATOM 697 C C . ILE A 1 83 ? -8.757 0.413 -19.342 1.00 52.62 83 ILE A C 1
ATOM 699 O O . ILE A 1 83 ? -9.355 1.480 -19.453 1.00 52.62 83 ILE A O 1
ATOM 703 N N . PHE A 1 84 ? -8.644 -0.427 -20.381 1.00 43.84 84 PHE A N 1
ATOM 704 C CA . PHE A 1 84 ? -9.136 -0.146 -21.742 1.00 43.84 84 PHE A CA 1
ATOM 705 C C . PHE A 1 84 ? -10.232 -1.106 -22.251 1.00 43.84 84 PHE A C 1
ATOM 707 O O . PHE A 1 84 ? -10.524 -1.092 -23.450 1.00 43.84 84 PHE A O 1
ATOM 714 N N . MET A 1 85 ? -10.848 -1.913 -21.382 1.00 41.59 85 MET A N 1
ATOM 715 C CA . MET A 1 85 ? -12.024 -2.736 -21.712 1.00 41.59 85 MET A CA 1
ATOM 716 C C . MET A 1 85 ? -13.235 -2.278 -20.905 1.00 41.59 85 MET A C 1
ATOM 718 O O . MET A 1 85 ? -14.336 -2.235 -21.497 1.00 41.59 85 MET A O 1
#